Protein AF-A0A9J7ZKA7-F1 (afdb_monomer_lite)

Structure (mmCIF, N/CA/C/O backbone):
data_AF-A0A9J7ZKA7-F1
#
_entry.id   AF-A0A9J7ZKA7-F1
#
loop_
_atom_site.group_PDB
_atom_site.id
_atom_site.type_symbol
_atom_site.label_atom_id
_atom_site.label_alt_id
_atom_site.label_comp_id
_atom_site.label_asym_id
_atom_site.label_entity_id
_atom_site.label_seq_id
_atom_site.pdbx_PDB_ins_code
_atom_site.Cartn_x
_atom_site.Cartn_y
_atom_site.Cartn_z
_atom_site.occupancy
_atom_site.B_iso_or_equiv
_atom_site.auth_seq_id
_atom_site.auth_comp_id
_atom_site.auth_asym_id
_atom_site.auth_atom_id
_atom_site.pdbx_PDB_model_num
ATOM 1 N N . GLN A 1 1 ? -34.947 -7.561 -71.645 1.00 39.84 1 GLN A N 1
ATOM 2 C CA . GLN A 1 1 ? -34.107 -8.512 -72.405 1.00 39.84 1 GLN A CA 1
ATOM 3 C C . GLN A 1 1 ? -33.143 -9.207 -71.446 1.00 39.84 1 GLN A C 1
ATOM 5 O O . GLN A 1 1 ? -32.290 -8.551 -70.863 1.00 39.84 1 GLN A O 1
ATOM 10 N N . LEU A 1 2 ? -33.338 -10.508 -71.200 1.00 46.22 2 LEU A N 1
ATOM 11 C CA . LEU A 1 2 ? -32.524 -11.299 -70.269 1.00 46.22 2 LEU A CA 1
ATOM 12 C C . LEU A 1 2 ? -31.176 -11.676 -70.906 1.00 46.22 2 LEU A C 1
ATOM 14 O O . LEU A 1 2 ? -31.120 -12.471 -71.844 1.00 46.22 2 LEU A O 1
ATOM 18 N N . SER A 1 3 ? -30.086 -11.120 -70.372 1.00 43.12 3 SER A N 1
ATOM 19 C CA . SER A 1 3 ? -28.710 -11.459 -70.751 1.00 43.12 3 SER A CA 1
ATOM 20 C C . SER A 1 3 ? -28.356 -12.872 -70.269 1.00 43.12 3 SER A C 1
ATOM 22 O O . SER A 1 3 ? -28.082 -13.112 -69.091 1.00 43.12 3 SER A O 1
ATOM 24 N N . LYS A 1 4 ? -28.397 -13.834 -71.198 1.00 50.16 4 LYS A N 1
ATOM 25 C CA . LYS A 1 4 ? -27.987 -15.230 -70.995 1.00 50.16 4 LYS A CA 1
ATOM 26 C C . LYS A 1 4 ? -26.488 -15.282 -70.668 1.00 50.16 4 LYS A C 1
ATOM 28 O O . LYS A 1 4 ? -25.647 -15.085 -71.546 1.00 50.16 4 LYS A O 1
ATOM 33 N N . ARG A 1 5 ? -26.128 -15.583 -69.414 1.00 55.25 5 ARG A N 1
ATOM 34 C CA . ARG A 1 5 ? -24.738 -15.887 -69.030 1.00 55.25 5 ARG A CA 1
ATOM 35 C C . ARG A 1 5 ? -24.297 -17.175 -69.734 1.00 55.25 5 ARG A C 1
ATOM 37 O O . ARG A 1 5 ? -24.768 -18.255 -69.392 1.00 55.25 5 ARG A O 1
ATOM 44 N N . ARG A 1 6 ? -23.407 -17.059 -70.725 1.00 57.34 6 ARG A N 1
ATOM 45 C CA . ARG A 1 6 ? -22.820 -18.209 -71.433 1.00 57.34 6 ARG A CA 1
ATOM 46 C C . ARG A 1 6 ? -22.050 -19.109 -70.445 1.00 57.34 6 ARG A C 1
ATOM 48 O O . ARG A 1 6 ? -21.308 -18.576 -69.614 1.00 57.34 6 ARG A O 1
ATOM 55 N N . PRO A 1 7 ? -22.192 -20.446 -70.518 1.00 57.41 7 PRO A N 1
ATOM 56 C CA . PRO A 1 7 ? -21.471 -21.367 -69.646 1.00 57.41 7 PRO A CA 1
ATOM 57 C C . PRO A 1 7 ? -19.962 -21.279 -69.908 1.00 57.41 7 PRO A C 1
ATOM 59 O O . PRO A 1 7 ? -19.500 -21.309 -71.048 1.00 57.41 7 PRO A O 1
ATOM 62 N N . LEU A 1 8 ? -19.186 -21.124 -68.835 1.00 57.88 8 LEU A N 1
ATOM 63 C CA . LEU A 1 8 ? -17.729 -21.033 -68.898 1.00 57.88 8 LEU A CA 1
ATOM 64 C C . LEU A 1 8 ? -17.140 -22.372 -69.360 1.00 57.88 8 LEU A C 1
ATOM 66 O O . LEU A 1 8 ? -17.409 -23.410 -68.754 1.00 57.88 8 LEU A O 1
ATOM 70 N N . THR A 1 9 ? -16.298 -22.343 -70.394 1.00 61.03 9 THR A N 1
ATOM 71 C CA . THR A 1 9 ? -15.578 -23.532 -70.871 1.00 61.03 9 THR A CA 1
ATOM 72 C C . THR A 1 9 ? -14.693 -24.115 -69.754 1.00 61.03 9 THR A C 1
ATOM 74 O O . THR A 1 9 ? -14.170 -23.353 -68.927 1.00 61.03 9 THR A O 1
ATOM 77 N N . PRO A 1 10 ? -14.460 -25.441 -69.705 1.00 59.22 10 PRO A N 1
ATOM 78 C CA . PRO A 1 10 ? -13.682 -26.087 -68.638 1.00 59.22 10 PRO A CA 1
ATOM 79 C C . PRO A 1 10 ? -12.303 -25.445 -68.397 1.00 59.22 10 PRO A C 1
ATOM 81 O O . PRO A 1 10 ? -11.860 -25.304 -67.252 1.00 59.22 10 PRO A O 1
ATOM 84 N N . CYS A 1 11 ? -11.662 -24.969 -69.469 1.00 55.22 11 CYS A N 1
ATOM 85 C CA . CYS A 1 11 ? -10.375 -24.276 -69.440 1.00 55.22 11 CYS A CA 1
ATOM 86 C C . CYS A 1 11 ? -10.436 -22.946 -68.663 1.00 55.22 11 CYS A C 1
ATOM 88 O O . CYS A 1 11 ? -9.553 -22.649 -67.855 1.00 55.22 11 CYS A O 1
ATOM 90 N N . THR A 1 12 ? -11.517 -22.173 -68.816 1.00 59.06 12 THR A N 1
ATOM 91 C CA . THR A 1 12 ? -11.699 -20.894 -68.104 1.00 59.06 12 THR A CA 1
ATOM 92 C C . THR A 1 12 ? -12.088 -21.089 -66.635 1.00 59.06 12 THR A C 1
ATOM 94 O O . THR A 1 12 ? -11.681 -20.298 -65.777 1.00 59.06 12 THR A O 1
ATOM 97 N N . ARG A 1 13 ? -12.793 -22.182 -66.302 1.00 63.22 13 ARG A N 1
ATOM 98 C CA . ARG A 1 13 ? -13.116 -22.558 -64.913 1.00 63.22 13 ARG A CA 1
ATOM 99 C C . ARG A 1 13 ? -11.858 -22.924 -64.120 1.00 63.22 13 ARG A C 1
ATOM 101 O O . ARG A 1 13 ? -11.680 -22.428 -63.006 1.00 63.22 13 ARG A O 1
ATOM 108 N N . ARG A 1 14 ? -10.942 -23.711 -64.705 1.00 66.31 14 ARG A N 1
ATOM 109 C CA . ARG A 1 14 ? -9.643 -24.040 -64.081 1.00 66.31 14 ARG A CA 1
ATOM 110 C C . ARG A 1 14 ? -8.773 -22.798 -63.873 1.00 66.31 14 ARG A C 1
ATOM 112 O O . ARG A 1 14 ? -8.180 -22.649 -62.806 1.00 66.31 14 ARG A O 1
ATOM 119 N N . ALA A 1 15 ? -8.738 -21.879 -64.840 1.00 72.19 15 ALA A N 1
ATOM 120 C CA . ALA A 1 15 ? -7.989 -20.626 -64.715 1.00 72.19 15 ALA A CA 1
ATOM 121 C C . ALA A 1 15 ? -8.533 -19.720 -63.592 1.00 72.19 15 ALA A C 1
ATOM 123 O O . ALA A 1 15 ? -7.754 -19.174 -62.807 1.00 72.19 15 ALA A O 1
ATOM 124 N N . ARG A 1 16 ? -9.864 -19.606 -63.451 1.00 69.50 16 ARG A N 1
ATOM 125 C CA . ARG A 1 16 ? -10.492 -18.876 -62.331 1.00 69.50 16 ARG A CA 1
ATOM 126 C C . ARG A 1 16 ? -10.196 -19.521 -60.978 1.00 69.50 16 ARG A C 1
ATOM 128 O O . ARG A 1 16 ? -9.883 -18.802 -60.033 1.00 69.50 16 ARG A O 1
ATOM 135 N N . HIS A 1 17 ? -10.238 -20.851 -60.895 1.00 77.31 17 HIS A N 1
ATOM 136 C CA . HIS A 1 17 ? -9.899 -21.583 -59.673 1.00 77.31 17 HIS A CA 1
ATOM 137 C C . HIS A 1 17 ? -8.434 -21.360 -59.264 1.00 77.31 17 HIS A C 1
ATOM 139 O O . HIS A 1 17 ? -8.167 -20.998 -58.122 1.00 77.31 17 HIS A O 1
ATOM 145 N N . LYS A 1 18 ? -7.487 -21.448 -60.211 1.00 77.69 18 LYS A N 1
ATOM 146 C CA . LYS A 1 18 ? -6.066 -21.145 -59.958 1.00 77.69 18 LYS A CA 1
ATOM 147 C C . LYS A 1 18 ? -5.856 -19.709 -59.458 1.00 77.69 18 LYS A C 1
ATOM 149 O O . LYS A 1 18 ? -5.162 -19.512 -58.466 1.00 77.69 18 LYS A O 1
ATOM 154 N N . ARG A 1 19 ? -6.505 -18.713 -60.077 1.00 77.69 19 ARG A N 1
ATOM 155 C CA . ARG A 1 19 ? -6.439 -17.309 -59.619 1.00 77.69 19 ARG A CA 1
ATOM 156 C C . ARG A 1 19 ? -7.059 -17.112 -58.231 1.00 77.69 19 ARG A C 1
ATOM 158 O O . ARG A 1 19 ? -6.539 -16.333 -57.440 1.00 77.69 19 ARG A O 1
ATOM 165 N N . SER A 1 20 ? -8.151 -17.810 -57.918 1.00 79.94 20 SER A N 1
ATOM 166 C CA . SER A 1 20 ? -8.774 -17.786 -56.586 1.00 79.94 20 SER A CA 1
ATOM 167 C C . SER A 1 20 ? -7.836 -18.350 -55.513 1.00 79.94 20 SER A C 1
ATOM 169 O O . SER A 1 20 ? -7.654 -17.718 -54.474 1.00 79.9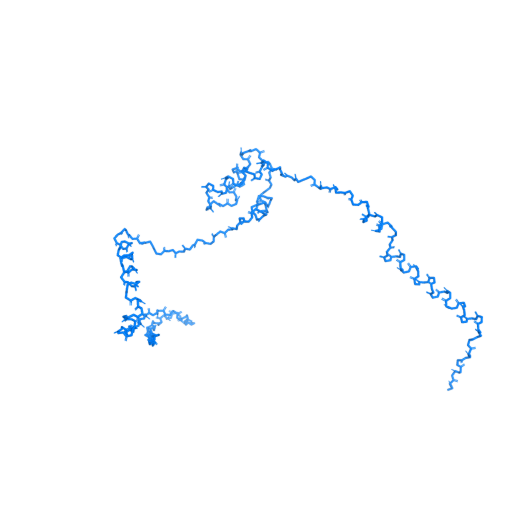4 20 SER A O 1
ATOM 171 N N . LEU A 1 21 ? -7.173 -19.476 -55.791 1.00 83.44 21 LEU A N 1
ATOM 172 C CA . LEU A 1 21 ? -6.185 -20.067 -54.885 1.00 83.44 21 LEU A CA 1
ATOM 173 C C . LEU A 1 21 ? -4.987 -19.140 -54.655 1.00 83.44 21 LEU A C 1
ATOM 175 O O . LEU A 1 21 ? -4.579 -18.950 -53.513 1.00 83.44 21 LEU A O 1
ATOM 179 N N . GLN A 1 22 ? -4.471 -18.503 -55.711 1.00 79.94 22 GLN A N 1
ATOM 180 C CA . GLN A 1 22 ? -3.379 -17.531 -55.590 1.00 79.94 22 GLN A CA 1
ATOM 181 C C . GLN A 1 22 ? -3.766 -16.329 -54.721 1.00 79.94 22 GLN A C 1
ATOM 183 O O . GLN A 1 22 ? -2.988 -15.921 -53.863 1.00 79.94 22 GLN A O 1
ATOM 188 N N . LYS A 1 23 ? -4.987 -15.802 -54.878 1.00 79.50 23 LYS A N 1
ATOM 189 C CA . LYS A 1 23 ? -5.500 -14.716 -54.028 1.00 79.50 23 LYS A CA 1
ATOM 190 C C . LYS A 1 23 ? -5.620 -15.142 -52.564 1.00 79.50 23 LYS A C 1
ATOM 192 O O . LYS A 1 23 ? -5.203 -14.399 -51.685 1.00 79.50 23 LYS A O 1
ATOM 197 N N . ARG A 1 24 ? -6.133 -16.348 -52.291 1.00 80.69 24 ARG A N 1
ATOM 198 C CA . ARG A 1 24 ? -6.230 -16.888 -50.921 1.00 80.69 24 ARG A CA 1
ATOM 199 C C . ARG A 1 24 ? -4.856 -17.091 -50.284 1.00 80.69 24 ARG A C 1
ATOM 201 O O . ARG A 1 24 ? -4.682 -16.758 -49.119 1.00 80.69 24 ARG A O 1
ATOM 208 N N . LEU A 1 25 ? -3.882 -17.580 -51.049 1.00 80.88 25 LEU A N 1
ATOM 209 C CA . LEU A 1 25 ? -2.506 -17.743 -50.581 1.00 80.88 25 LEU A CA 1
ATOM 210 C C . LEU A 1 25 ? -1.837 -16.390 -50.300 1.00 80.88 25 LEU A C 1
ATOM 212 O O . LEU A 1 25 ? -1.125 -16.263 -49.311 1.00 80.88 25 LEU A O 1
ATOM 216 N N . ALA A 1 26 ? -2.089 -15.372 -51.128 1.00 79.31 26 ALA A N 1
ATOM 217 C CA . ALA A 1 26 ? -1.599 -14.014 -50.895 1.00 79.31 26 ALA A CA 1
ATOM 218 C C . ALA A 1 26 ? -2.188 -13.407 -49.611 1.00 79.31 26 ALA A C 1
ATOM 220 O O . ALA A 1 26 ? -1.447 -12.857 -48.803 1.00 79.31 26 ALA A O 1
ATOM 221 N N . VAL A 1 27 ? -3.494 -13.583 -49.378 1.00 79.31 27 VAL A N 1
ATOM 222 C CA . VAL A 1 27 ? -4.157 -13.160 -48.133 1.00 79.31 27 VAL A CA 1
ATOM 223 C C . VAL A 1 27 ? -3.589 -13.911 -46.926 1.00 79.31 27 VAL A C 1
ATOM 225 O O . VAL A 1 27 ? -3.253 -13.285 -45.930 1.00 79.31 27 VAL A O 1
ATOM 228 N N . HIS A 1 28 ? -3.393 -15.229 -47.019 1.00 75.69 28 HIS A N 1
ATOM 229 C CA . HIS A 1 28 ? -2.772 -16.016 -45.949 1.00 75.69 28 HIS A CA 1
ATOM 230 C C . HIS A 1 28 ? -1.333 -15.562 -45.653 1.00 75.69 28 HIS A C 1
ATOM 232 O O . HIS A 1 28 ? -0.943 -15.479 -44.495 1.00 75.69 28 HIS A O 1
ATOM 238 N N . ARG A 1 29 ? -0.545 -15.220 -46.682 1.00 72.88 29 ARG A N 1
ATOM 239 C CA . ARG A 1 29 ? 0.810 -14.664 -46.518 1.00 72.88 29 ARG A CA 1
ATOM 240 C C . ARG A 1 29 ? 0.809 -13.263 -45.899 1.00 72.88 29 ARG A C 1
ATOM 242 O O . ARG A 1 29 ? 1.726 -12.950 -45.152 1.00 72.88 29 ARG A O 1
ATOM 249 N N . ALA A 1 30 ? -0.201 -12.442 -46.185 1.00 72.62 30 ALA A N 1
ATOM 250 C CA . ALA A 1 30 ? -0.354 -11.113 -45.589 1.00 72.62 30 ALA A CA 1
ATOM 251 C C . ALA A 1 30 ? -0.829 -11.176 -44.126 1.00 72.62 30 ALA A C 1
ATOM 253 O O . ALA A 1 30 ? -0.375 -10.393 -43.299 1.00 72.62 30 ALA A O 1
ATOM 254 N N . LEU A 1 31 ? -1.720 -12.119 -43.803 1.00 71.75 31 LEU A N 1
ATOM 255 C CA . LEU A 1 31 ? -2.239 -12.328 -42.446 1.00 71.75 31 LEU A CA 1
ATOM 256 C C . LEU A 1 31 ? -1.250 -13.076 -41.542 1.00 71.75 31 LEU A C 1
ATOM 258 O O . LEU A 1 31 ? -1.227 -12.862 -40.332 1.00 71.75 31 LEU A O 1
ATOM 262 N N . CYS A 1 32 ? -0.431 -13.953 -42.117 1.00 66.50 32 CYS A N 1
ATOM 263 C CA . CYS A 1 32 ? 0.582 -14.726 -41.409 1.00 66.50 32 CYS A CA 1
ATOM 264 C C . CYS A 1 32 ? 1.917 -14.628 -42.156 1.00 66.50 32 CYS A C 1
ATOM 266 O O . CYS A 1 32 ? 2.306 -15.579 -42.843 1.00 66.50 32 CYS A O 1
ATOM 268 N N . PRO A 1 33 ? 2.628 -13.490 -42.056 1.00 66.50 33 PRO A N 1
ATOM 269 C CA . PRO A 1 33 ? 3.975 -13.411 -42.591 1.00 66.50 33 PRO A CA 1
ATOM 270 C C . PRO A 1 33 ? 4.837 -14.453 -41.867 1.00 66.50 33 PRO A C 1
ATOM 272 O O . PRO A 1 33 ? 4.727 -14.617 -40.651 1.00 66.50 33 PRO A O 1
ATOM 275 N N . SER A 1 34 ? 5.677 -15.184 -42.604 1.00 60.94 34 SER A N 1
ATOM 276 C CA . SER A 1 34 ? 6.601 -16.195 -42.054 1.00 60.94 34 SER A CA 1
ATOM 277 C C . SER A 1 34 ? 7.432 -15.641 -40.892 1.00 60.94 34 SER A C 1
ATOM 279 O O . SER A 1 34 ? 7.642 -16.329 -39.898 1.00 60.94 34 SER A O 1
ATOM 281 N N . THR A 1 35 ? 7.738 -14.343 -40.944 1.00 55.34 35 THR A N 1
ATOM 282 C CA . THR A 1 35 ? 8.405 -13.572 -39.887 1.00 55.34 35 THR A CA 1
ATOM 283 C C . THR A 1 35 ? 7.643 -13.528 -38.559 1.00 55.34 35 THR A C 1
ATOM 285 O O . THR A 1 35 ? 8.232 -13.246 -37.526 1.00 55.34 35 THR A O 1
ATOM 288 N N . LEU A 1 36 ? 6.328 -13.761 -38.528 1.00 57.44 36 LEU A N 1
ATOM 289 C CA . LEU A 1 36 ? 5.526 -13.821 -37.297 1.00 57.44 36 LEU A CA 1
ATOM 290 C C . LEU A 1 36 ? 5.553 -15.227 -36.676 1.00 57.44 36 LEU A C 1
ATOM 292 O O . LEU A 1 36 ? 5.480 -15.361 -35.458 1.00 57.44 36 LEU A O 1
ATOM 296 N N . ILE A 1 37 ? 5.707 -16.267 -37.500 1.00 57.00 37 ILE A N 1
ATOM 297 C CA . ILE A 1 37 ? 5.882 -17.655 -37.048 1.00 57.00 37 ILE A CA 1
ATOM 298 C C . ILE A 1 37 ? 7.321 -17.873 -36.559 1.00 57.00 37 ILE A C 1
ATOM 300 O O . ILE A 1 37 ? 7.522 -18.510 -35.529 1.00 57.00 37 ILE A O 1
ATOM 304 N N . GLU A 1 38 ? 8.310 -17.293 -37.242 1.00 54.78 38 GLU A N 1
ATOM 305 C CA . GLU A 1 38 ? 9.722 -17.323 -36.838 1.00 54.78 38 GLU A CA 1
ATOM 306 C C . GLU A 1 38 ? 9.965 -16.492 -35.573 1.00 54.78 38 GLU A C 1
ATOM 308 O O . GLU A 1 38 ? 10.535 -17.021 -34.625 1.00 54.78 38 GLU A O 1
ATOM 313 N N . ARG A 1 39 ? 9.382 -15.286 -35.448 1.00 53.16 39 ARG A N 1
ATOM 314 C CA . ARG A 1 39 ? 9.412 -14.509 -34.187 1.00 53.16 39 ARG A CA 1
ATOM 315 C C . ARG A 1 39 ? 8.776 -15.230 -32.994 1.00 53.16 39 ARG A C 1
ATOM 317 O O . ARG A 1 39 ? 9.137 -14.949 -31.860 1.00 53.16 39 ARG A O 1
ATOM 324 N N . ARG A 1 40 ? 7.833 -16.156 -33.221 1.00 52.84 40 ARG A N 1
ATOM 325 C CA . ARG A 1 40 ? 7.274 -17.007 -32.151 1.00 52.84 40 ARG A CA 1
ATOM 326 C C . ARG A 1 40 ? 8.191 -18.171 -31.761 1.00 52.84 40 ARG A C 1
ATOM 328 O O . ARG A 1 40 ? 8.041 -18.687 -30.661 1.00 52.84 40 ARG A O 1
ATOM 335 N N . ARG A 1 41 ? 9.093 -18.608 -32.647 1.00 54.31 41 ARG A N 1
ATOM 336 C CA . ARG A 1 41 ? 10.077 -19.676 -32.382 1.00 54.31 41 ARG A CA 1
ATOM 337 C C . ARG A 1 41 ? 11.380 -19.118 -31.816 1.00 54.31 41 ARG A C 1
ATOM 339 O O . ARG A 1 41 ? 11.989 -19.749 -30.965 1.00 54.31 41 ARG A O 1
ATOM 346 N N . GLU A 1 42 ? 11.749 -17.910 -32.224 1.00 49.91 42 GLU A N 1
ATOM 347 C CA . GLU A 1 42 ? 12.852 -17.112 -31.684 1.00 49.91 42 GLU A CA 1
ATOM 348 C C . GLU A 1 42 ? 12.407 -16.266 -30.486 1.00 49.91 42 GLU A C 1
ATOM 350 O O . GLU A 1 42 ? 12.846 -15.131 -30.313 1.00 49.91 42 GLU A O 1
ATOM 355 N N . GLY A 1 43 ? 11.528 -16.811 -29.641 1.00 46.62 43 GLY A N 1
ATOM 356 C CA . GLY A 1 43 ? 11.257 -16.260 -28.319 1.00 46.62 43 GLY A CA 1
ATOM 357 C C . GLY A 1 43 ? 12.490 -16.425 -27.437 1.00 46.62 43 GLY A C 1
ATOM 358 O O . GLY A 1 43 ? 12.480 -17.202 -26.492 1.00 46.62 43 GLY A O 1
ATOM 359 N N . LYS A 1 44 ? 13.582 -15.727 -27.766 1.00 50.44 44 LYS A N 1
ATOM 360 C CA . LYS A 1 44 ? 14.546 -15.328 -26.756 1.00 50.44 44 LYS A CA 1
ATOM 361 C C . LYS A 1 44 ? 13.737 -14.510 -25.773 1.00 50.44 44 LYS A C 1
ATOM 363 O O . LYS A 1 44 ? 13.174 -13.481 -26.142 1.00 50.44 44 LYS A O 1
ATOM 368 N N . ASP A 1 45 ? 13.664 -15.006 -24.549 1.00 50.34 45 ASP A N 1
ATOM 369 C CA . ASP A 1 45 ? 13.256 -14.241 -23.389 1.00 50.34 45 ASP A CA 1
ATOM 370 C C . ASP A 1 45 ? 14.222 -13.053 -23.242 1.00 50.34 45 ASP A C 1
ATOM 372 O O . ASP A 1 45 ? 15.116 -13.044 -22.397 1.00 50.34 45 ASP A O 1
ATOM 376 N N . GLU A 1 46 ? 14.082 -12.027 -24.083 1.00 54.88 46 GLU A N 1
ATOM 377 C CA . GLU A 1 46 ? 14.544 -10.687 -23.759 1.00 54.88 46 GLU A CA 1
ATOM 378 C C . GLU A 1 46 ? 13.635 -10.212 -22.631 1.00 54.88 46 GLU A C 1
ATOM 380 O O . GLU A 1 46 ? 12.678 -9.463 -22.812 1.00 54.88 46 GLU A O 1
ATOM 385 N N . VAL A 1 47 ? 13.903 -10.743 -21.436 1.00 60.62 47 VAL A N 1
ATOM 386 C CA . VAL A 1 47 ? 13.356 -10.238 -20.191 1.00 60.62 47 VAL A CA 1
ATOM 387 C C . VAL A 1 47 ? 13.840 -8.804 -20.116 1.00 60.62 47 VAL A C 1
ATOM 389 O O . VAL A 1 47 ? 14.995 -8.540 -19.773 1.00 60.62 47 VAL A O 1
ATOM 392 N N . GLU A 1 48 ? 12.953 -7.884 -20.485 1.00 62.16 48 GLU A N 1
ATOM 393 C CA . GLU A 1 48 ? 13.128 -6.458 -20.278 1.00 62.16 48 GLU A CA 1
ATOM 394 C C . GLU A 1 48 ? 13.705 -6.263 -18.872 1.00 62.16 48 GLU A C 1
ATOM 396 O O . GLU A 1 48 ? 13.146 -6.744 -17.876 1.00 62.16 48 GLU A O 1
ATOM 401 N N . LYS A 1 49 ? 14.891 -5.646 -18.789 1.00 65.69 49 LYS A N 1
ATOM 402 C CA . LYS A 1 49 ? 15.596 -5.491 -17.516 1.00 65.69 49 LYS A CA 1
ATOM 403 C C . LYS A 1 49 ? 14.685 -4.714 -16.574 1.00 65.69 49 LYS A C 1
ATOM 405 O O . LYS A 1 49 ? 14.458 -3.521 -16.757 1.00 65.69 49 LYS A O 1
ATOM 410 N N . LYS A 1 50 ? 14.148 -5.400 -15.560 1.00 66.50 50 LYS A N 1
ATOM 411 C CA . LYS A 1 50 ? 13.272 -4.782 -14.562 1.00 66.50 50 LYS A CA 1
ATOM 412 C C . LYS A 1 50 ? 14.003 -3.588 -13.952 1.00 66.50 50 LYS A C 1
ATOM 414 O O . LYS A 1 50 ? 15.096 -3.744 -13.420 1.00 66.50 50 LYS A O 1
ATOM 419 N N . CYS A 1 51 ? 13.355 -2.423 -13.948 1.00 67.69 51 CYS A N 1
ATOM 420 C CA . CYS A 1 51 ? 13.884 -1.192 -13.347 1.00 67.69 51 CYS A CA 1
ATOM 421 C C . CYS A 1 51 ? 14.130 -1.293 -11.827 1.00 67.69 51 CYS A C 1
ATOM 423 O O . CYS A 1 51 ? 14.589 -0.333 -11.223 1.00 67.69 51 CYS A O 1
ATOM 425 N N . THR A 1 52 ? 13.770 -2.414 -11.194 1.00 76.31 52 THR A N 1
ATOM 426 C CA . THR A 1 52 ? 14.000 -2.679 -9.772 1.00 76.31 52 THR A CA 1
ATOM 427 C C . THR A 1 52 ? 14.541 -4.091 -9.599 1.00 76.31 52 THR A C 1
ATOM 429 O O . THR A 1 52 ? 14.044 -5.040 -10.216 1.00 76.31 52 THR A O 1
ATOM 432 N N . SER A 1 53 ? 15.552 -4.234 -8.750 1.00 87.00 53 SER A N 1
ATOM 433 C CA . SER A 1 53 ? 16.113 -5.527 -8.376 1.00 87.00 53 SER A CA 1
ATOM 434 C C . SER A 1 53 ? 15.278 -6.194 -7.275 1.00 87.00 53 SER A C 1
ATOM 436 O O . SER A 1 53 ? 14.478 -5.561 -6.581 1.00 87.00 53 SER A O 1
ATOM 438 N N . ASN A 1 54 ? 15.496 -7.492 -7.052 1.00 89.00 54 ASN A N 1
ATOM 439 C CA . ASN A 1 54 ? 14.874 -8.202 -5.928 1.00 89.00 54 ASN A CA 1
ATOM 440 C C . ASN A 1 54 ? 15.282 -7.615 -4.567 1.00 89.00 54 ASN A C 1
ATOM 442 O O . ASN A 1 54 ? 14.507 -7.683 -3.614 1.00 89.00 54 ASN A O 1
ATOM 446 N N . ARG A 1 55 ? 16.480 -7.022 -4.467 1.00 89.69 55 ARG A N 1
ATOM 447 C CA . ARG A 1 55 ? 16.936 -6.328 -3.256 1.00 89.69 55 ARG A CA 1
ATOM 448 C C . ARG A 1 55 ? 16.073 -5.098 -2.987 1.00 89.69 55 ARG A C 1
ATOM 450 O O . ARG A 1 55 ? 15.616 -4.925 -1.862 1.00 89.69 55 ARG A O 1
ATOM 457 N N . ASP A 1 56 ? 15.789 -4.315 -4.020 1.00 91.56 56 ASP A N 1
ATOM 458 C CA . ASP A 1 56 ? 14.989 -3.090 -3.910 1.00 91.56 56 ASP A CA 1
ATOM 459 C C . ASP A 1 56 ? 13.553 -3.400 -3.496 1.00 91.56 56 ASP A C 1
ATOM 461 O O . ASP A 1 56 ? 12.996 -2.714 -2.638 1.00 91.56 56 ASP A O 1
ATOM 465 N N . ASN A 1 57 ? 12.981 -4.475 -4.051 1.00 92.19 57 ASN A N 1
ATOM 466 C CA . ASN A 1 57 ? 11.647 -4.946 -3.685 1.00 92.19 57 ASN A CA 1
ATOM 467 C C . ASN A 1 57 ? 11.602 -5.393 -2.212 1.00 92.19 57 ASN A C 1
ATOM 469 O O . ASN A 1 57 ? 10.689 -5.012 -1.489 1.00 92.19 57 ASN A O 1
ATOM 473 N N . ARG A 1 58 ? 12.623 -6.116 -1.721 1.00 92.88 58 ARG A N 1
ATOM 474 C CA . ARG A 1 58 ? 12.720 -6.500 -0.296 1.00 92.88 58 ARG A CA 1
ATOM 475 C C . ARG A 1 58 ? 12.811 -5.286 0.627 1.00 92.88 58 ARG A C 1
ATOM 477 O O . ARG A 1 58 ? 12.231 -5.297 1.711 1.00 92.88 58 ARG A O 1
ATOM 484 N N . THR A 1 59 ? 13.538 -4.248 0.220 1.00 93.69 59 THR A N 1
ATOM 485 C CA . THR A 1 59 ? 13.607 -2.989 0.972 1.00 93.69 59 THR A CA 1
ATOM 486 C C . THR A 1 59 ? 12.244 -2.302 1.006 1.00 93.69 59 THR A C 1
ATOM 488 O O . THR A 1 59 ? 11.799 -1.895 2.078 1.00 93.69 59 THR A O 1
ATOM 491 N N . LEU A 1 60 ? 11.542 -2.249 -0.131 1.00 93.38 60 LEU A N 1
ATOM 492 C CA . LEU A 1 60 ? 10.191 -1.697 -0.209 1.00 93.38 60 LEU A CA 1
ATOM 493 C C . LEU A 1 60 ? 9.214 -2.465 0.691 1.00 93.38 60 LEU A C 1
ATOM 495 O O . LEU A 1 60 ? 8.470 -1.849 1.448 1.00 93.38 60 LEU A O 1
ATOM 499 N N . GLU A 1 61 ? 9.257 -3.799 0.684 1.00 93.88 61 GLU A N 1
ATOM 500 C CA . GLU A 1 61 ? 8.436 -4.617 1.582 1.00 93.88 61 GLU A CA 1
ATOM 501 C C . GLU A 1 61 ? 8.678 -4.298 3.056 1.00 93.88 61 GLU A C 1
ATOM 503 O O . GLU A 1 61 ? 7.724 -4.238 3.830 1.00 93.88 61 GLU A O 1
ATOM 508 N N . ARG A 1 62 ? 9.940 -4.108 3.462 1.00 94.25 62 ARG A N 1
ATOM 509 C CA . ARG A 1 62 ? 10.279 -3.765 4.850 1.00 94.25 62 ARG A CA 1
ATOM 510 C C . ARG A 1 62 ? 9.669 -2.424 5.247 1.00 94.25 62 ARG A C 1
ATOM 512 O O . ARG A 1 62 ? 9.050 -2.352 6.303 1.00 94.25 62 ARG A O 1
ATOM 519 N N . ILE A 1 63 ? 9.783 -1.412 4.385 1.00 93.19 63 ILE A N 1
ATOM 520 C CA . ILE A 1 63 ? 9.212 -0.076 4.614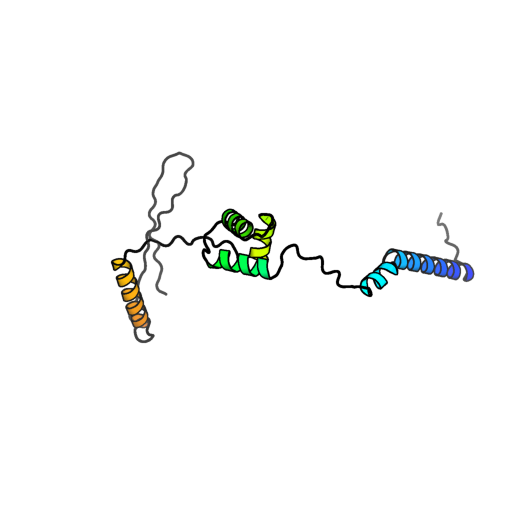 1.00 93.19 63 ILE A CA 1
ATOM 521 C C . ILE A 1 63 ? 7.688 -0.165 4.777 1.00 93.19 63 ILE A C 1
ATOM 523 O O . ILE A 1 63 ? 7.132 0.339 5.754 1.00 93.19 63 ILE A O 1
ATOM 527 N N . VAL A 1 64 ? 7.013 -0.866 3.860 1.00 91.75 64 VAL A N 1
ATOM 528 C CA . VAL A 1 64 ? 5.549 -1.018 3.876 1.00 91.75 64 VAL A CA 1
ATOM 529 C C . VAL A 1 64 ? 5.077 -1.800 5.107 1.00 91.75 64 VAL A C 1
ATOM 531 O O . VAL A 1 64 ? 4.105 -1.411 5.752 1.00 91.75 64 VAL A O 1
ATOM 534 N N . LYS A 1 65 ? 5.772 -2.887 5.473 1.00 90.62 65 LYS A N 1
ATOM 535 C CA . LYS A 1 65 ? 5.426 -3.716 6.641 1.00 90.62 65 LYS A CA 1
ATOM 536 C C . LYS A 1 65 ? 5.678 -2.997 7.966 1.00 90.62 65 LYS A C 1
ATOM 538 O O . LYS A 1 65 ? 4.929 -3.223 8.912 1.00 90.62 65 LYS A O 1
ATOM 543 N N . GLN A 1 66 ? 6.698 -2.141 8.042 1.00 91.12 66 GLN A N 1
ATOM 544 C CA . GLN A 1 66 ? 7.015 -1.400 9.262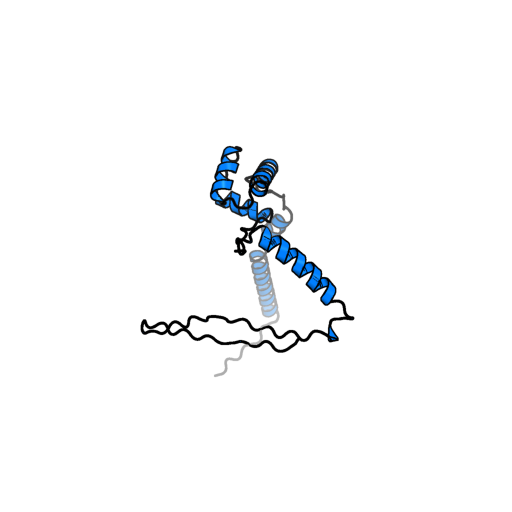 1.00 91.12 66 GLN A CA 1
ATOM 545 C C . GLN A 1 66 ? 5.895 -0.426 9.638 1.00 91.12 66 GLN A C 1
ATOM 547 O O . GLN A 1 66 ? 5.581 -0.290 10.815 1.00 91.12 66 GLN A O 1
ATOM 552 N N . ASN A 1 67 ? 5.276 0.235 8.653 1.00 85.31 67 ASN A N 1
ATOM 553 C CA . ASN A 1 67 ? 4.178 1.171 8.890 1.00 85.31 67 ASN A CA 1
ATOM 554 C C . ASN A 1 67 ? 3.097 1.062 7.797 1.00 85.31 67 ASN A C 1
ATOM 556 O O . ASN A 1 67 ? 3.142 1.803 6.812 1.00 85.31 67 ASN A O 1
ATOM 560 N N . PRO A 1 68 ? 2.071 0.214 7.996 1.00 83.88 68 PRO A N 1
ATOM 561 C CA . PRO A 1 68 ? 1.026 -0.039 6.996 1.00 83.88 68 PRO A CA 1
ATOM 562 C C . PRO A 1 68 ? 0.135 1.164 6.653 1.00 83.88 68 PRO A C 1
ATOM 564 O O . PRO A 1 68 ? -0.641 1.098 5.704 1.00 83.88 68 PRO A O 1
ATOM 567 N N . PHE A 1 69 ? 0.194 2.233 7.451 1.00 82.81 69 PHE A N 1
ATOM 568 C CA . PHE A 1 69 ? -0.665 3.413 7.323 1.00 82.81 69 PHE A CA 1
ATOM 569 C C . PHE A 1 69 ? 0.014 4.607 6.640 1.00 82.81 69 PHE A C 1
ATOM 571 O O . PHE A 1 69 ? -0.633 5.636 6.458 1.00 82.81 69 PHE A O 1
ATOM 578 N N . LYS A 1 70 ? 1.298 4.495 6.271 1.00 87.94 70 LYS A N 1
ATOM 579 C CA . LYS A 1 70 ? 2.002 5.565 5.552 1.00 87.94 70 LYS A CA 1
ATOM 580 C C . LYS A 1 70 ? 1.435 5.757 4.151 1.00 87.94 70 LYS A C 1
ATOM 582 O O . LYS A 1 70 ? 0.993 4.809 3.499 1.00 87.94 70 LYS A O 1
ATOM 587 N N . ASN A 1 71 ? 1.502 6.991 3.664 1.00 90.19 71 ASN A N 1
ATOM 588 C CA . ASN A 1 71 ? 1.116 7.301 2.294 1.00 90.19 71 ASN A CA 1
ATOM 589 C C . ASN A 1 71 ? 2.179 6.788 1.303 1.00 90.19 71 ASN A C 1
ATOM 591 O O . ASN A 1 71 ? 3.374 6.769 1.596 1.00 90.19 71 ASN A O 1
ATOM 595 N N . VAL A 1 72 ? 1.766 6.461 0.077 1.00 90.88 72 VAL A N 1
ATOM 596 C CA . VAL A 1 72 ? 2.648 6.067 -1.035 1.00 90.88 72 VAL A CA 1
ATOM 597 C C . VAL A 1 72 ? 3.757 7.098 -1.270 1.00 90.88 72 VAL A C 1
ATOM 599 O O . VAL A 1 72 ? 4.889 6.730 -1.571 1.00 90.88 72 VAL A O 1
ATOM 602 N N . GLY A 1 73 ? 3.459 8.391 -1.104 1.00 92.00 73 GLY A N 1
ATOM 603 C CA . GLY A 1 73 ? 4.456 9.458 -1.234 1.00 92.00 73 GLY A CA 1
ATOM 604 C C . GLY A 1 73 ? 5.541 9.428 -0.151 1.00 92.00 73 GLY A C 1
ATOM 605 O O . GLY A 1 73 ? 6.696 9.716 -0.443 1.00 92.00 73 GLY A O 1
ATOM 606 N N . GLU A 1 74 ? 5.195 9.056 1.080 1.00 92.94 74 GLU A N 1
ATOM 607 C CA . GLU A 1 74 ? 6.158 8.911 2.182 1.00 92.94 74 GLU A CA 1
ATOM 608 C C . GLU A 1 74 ? 7.000 7.651 1.991 1.00 92.94 74 GLU A C 1
ATOM 610 O O . GLU A 1 74 ? 8.225 7.702 2.075 1.00 92.94 74 GLU A O 1
ATOM 615 N N . ILE A 1 75 ? 6.349 6.549 1.610 1.00 93.69 75 ILE A N 1
ATOM 616 C CA . ILE A 1 75 ? 7.012 5.288 1.262 1.00 93.69 75 ILE A CA 1
ATOM 617 C C . ILE A 1 75 ? 8.001 5.504 0.109 1.00 93.69 75 ILE A C 1
ATOM 619 O O . ILE A 1 75 ? 9.113 4.988 0.144 1.00 93.69 75 ILE A O 1
ATOM 623 N N . HIS A 1 76 ? 7.639 6.300 -0.901 1.00 94.31 76 HIS A N 1
ATOM 624 C CA . HIS A 1 76 ? 8.531 6.654 -2.009 1.00 94.31 76 HIS A CA 1
ATOM 625 C C . HIS A 1 76 ? 9.757 7.452 -1.551 1.00 94.31 76 HIS A C 1
ATOM 627 O O . HIS A 1 76 ? 10.867 7.136 -1.982 1.00 94.31 76 HIS A O 1
ATOM 633 N N . LYS A 1 77 ? 9.586 8.437 -0.662 1.00 94.62 77 LYS A N 1
ATOM 634 C CA . LYS A 1 77 ? 10.710 9.194 -0.088 1.00 94.62 77 LYS A CA 1
ATOM 635 C C . LYS A 1 77 ? 11.657 8.283 0.691 1.00 94.62 77 LYS A C 1
ATOM 637 O O . LYS A 1 77 ? 12.863 8.368 0.493 1.00 94.62 77 LYS A O 1
ATOM 642 N N . GLU A 1 78 ? 11.126 7.379 1.511 1.00 94.75 78 GLU A N 1
ATOM 643 C CA . GLU A 1 78 ? 11.927 6.409 2.275 1.00 94.75 78 GLU A CA 1
ATOM 644 C C . GLU A 1 78 ? 12.636 5.400 1.371 1.00 94.75 78 GLU A C 1
ATOM 646 O O . GLU A 1 78 ? 13.798 5.069 1.591 1.00 94.75 78 GLU A O 1
ATOM 651 N N . TRP A 1 79 ? 11.972 4.950 0.308 1.00 93.62 79 TRP A N 1
ATOM 652 C CA . TRP A 1 79 ? 12.572 4.038 -0.661 1.00 93.62 79 TRP A CA 1
ATOM 653 C C . TRP A 1 79 ? 13.676 4.715 -1.485 1.00 93.62 79 TRP A C 1
ATOM 655 O O . TRP A 1 79 ? 14.710 4.104 -1.751 1.00 93.62 79 TRP A O 1
ATOM 665 N N . THR A 1 80 ? 13.504 6.004 -1.791 1.00 93.75 80 THR A N 1
ATOM 666 C CA . THR A 1 80 ? 14.537 6.844 -2.416 1.00 93.75 80 THR A CA 1
ATOM 667 C C . THR A 1 80 ? 15.707 7.083 -1.460 1.00 93.75 80 THR A C 1
ATOM 669 O O . THR A 1 80 ? 16.859 6.954 -1.863 1.00 93.75 80 THR A O 1
ATOM 672 N N . ALA A 1 81 ? 15.434 7.353 -0.179 1.00 93.19 81 ALA A N 1
ATOM 673 C CA . ALA A 1 81 ? 16.458 7.495 0.857 1.00 93.19 81 ALA A CA 1
ATOM 674 C C . ALA A 1 81 ? 17.252 6.196 1.078 1.00 93.19 81 ALA A C 1
ATOM 676 O O . ALA A 1 81 ? 18.436 6.240 1.396 1.00 93.19 81 ALA A O 1
ATOM 677 N N . ALA A 1 82 ? 16.632 5.038 0.836 1.00 91.19 82 ALA A N 1
ATOM 678 C CA . ALA A 1 82 ? 17.301 3.740 0.835 1.00 91.19 82 ALA A CA 1
ATOM 679 C C . ALA A 1 82 ? 18.155 3.473 -0.426 1.00 91.19 82 ALA A C 1
ATOM 681 O O . ALA A 1 82 ? 18.702 2.378 -0.570 1.00 91.19 82 ALA A O 1
ATOM 682 N N . GLY A 1 83 ? 18.273 4.451 -1.331 1.00 89.62 83 GLY A N 1
ATOM 683 C CA . GLY A 1 83 ? 19.130 4.404 -2.517 1.00 89.62 83 GLY A CA 1
ATOM 684 C C . GLY A 1 83 ? 18.438 3.935 -3.799 1.00 89.62 83 GLY A C 1
ATOM 685 O O . GLY A 1 83 ? 19.112 3.754 -4.811 1.00 89.62 83 GLY A O 1
ATOM 686 N N . VAL A 1 84 ? 17.114 3.739 -3.793 1.00 89.00 84 VAL A N 1
ATOM 687 C CA . VAL A 1 84 ? 16.375 3.291 -4.983 1.00 89.00 84 VAL A CA 1
ATOM 688 C C . VAL A 1 84 ? 15.804 4.492 -5.730 1.00 89.00 84 VAL A C 1
ATOM 690 O O . VAL A 1 84 ? 14.812 5.089 -5.315 1.00 89.00 84 VAL A O 1
ATOM 693 N N . SER A 1 85 ? 16.407 4.832 -6.870 1.00 87.06 85 SER A N 1
ATOM 694 C CA . SER A 1 85 ? 15.881 5.875 -7.757 1.00 87.06 85 SER A CA 1
ATOM 695 C C . SER A 1 85 ? 14.709 5.327 -8.574 1.00 87.06 85 SER A C 1
ATOM 697 O O . SER A 1 85 ? 14.884 4.701 -9.619 1.00 87.06 85 SER A O 1
ATOM 699 N N . ALA A 1 86 ? 13.492 5.521 -8.065 1.00 88.38 86 ALA A N 1
ATOM 700 C CA . ALA A 1 86 ? 12.258 5.109 -8.723 1.00 88.38 86 ALA A CA 1
ATOM 701 C C . ALA A 1 86 ? 11.218 6.233 -8.692 1.00 88.38 86 ALA A C 1
ATOM 703 O O . ALA A 1 86 ? 11.218 7.088 -7.807 1.00 88.38 86 ALA A O 1
ATOM 704 N N . SER A 1 87 ? 10.296 6.229 -9.657 1.00 91.19 87 SER A N 1
ATOM 705 C CA . SER A 1 87 ? 9.162 7.157 -9.651 1.00 91.19 87 SER A CA 1
ATOM 706 C C . SER A 1 87 ? 8.102 6.738 -8.624 1.00 91.19 87 SER A C 1
ATOM 708 O O . SER A 1 87 ? 7.965 5.552 -8.314 1.00 91.19 87 SER A O 1
ATOM 710 N N . ARG A 1 88 ? 7.273 7.688 -8.165 1.00 93.00 88 ARG A N 1
ATOM 711 C CA . ARG A 1 88 ? 6.114 7.401 -7.293 1.00 93.00 88 ARG A CA 1
ATOM 712 C C . ARG A 1 88 ? 5.173 6.352 -7.898 1.00 93.00 88 ARG A C 1
ATOM 714 O O . ARG A 1 88 ? 4.701 5.464 -7.192 1.00 93.00 88 ARG A O 1
ATOM 721 N N . THR A 1 89 ? 4.931 6.429 -9.206 1.00 92.44 89 THR A N 1
ATOM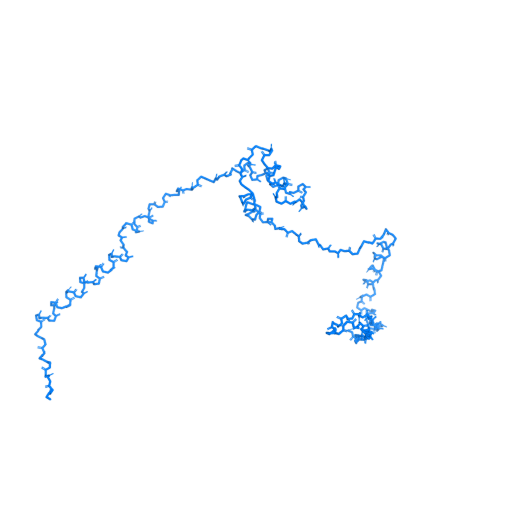 722 C CA . THR A 1 89 ? 4.083 5.480 -9.942 1.00 92.44 89 THR A CA 1
ATOM 723 C C . THR A 1 89 ? 4.687 4.078 -9.937 1.00 92.44 89 THR A C 1
ATOM 725 O O . THR A 1 89 ? 3.973 3.093 -9.755 1.00 92.44 89 THR A O 1
ATOM 728 N N . THR A 1 90 ? 6.013 3.979 -10.070 1.00 91.94 90 THR A N 1
ATOM 729 C CA . THR A 1 90 ? 6.739 2.707 -9.973 1.00 91.94 90 THR A CA 1
ATOM 730 C C . THR A 1 90 ? 6.598 2.105 -8.577 1.00 91.94 90 THR A C 1
ATOM 732 O O . THR A 1 90 ? 6.314 0.914 -8.474 1.00 91.94 90 THR A O 1
ATOM 735 N N . THR A 1 91 ? 6.730 2.911 -7.516 1.00 92.50 91 THR A N 1
ATOM 736 C CA . THR A 1 91 ? 6.510 2.468 -6.127 1.00 92.50 91 THR A CA 1
ATOM 737 C C . THR A 1 91 ? 5.109 1.906 -5.947 1.00 92.50 91 THR A C 1
ATOM 739 O O . THR A 1 91 ? 4.953 0.788 -5.465 1.00 92.50 91 THR A O 1
ATOM 742 N N . HIS A 1 92 ? 4.097 2.647 -6.400 1.00 91.69 92 HIS A N 1
ATOM 743 C CA . HIS A 1 92 ? 2.704 2.225 -6.312 1.00 91.69 92 HIS A CA 1
ATOM 744 C C . HIS A 1 92 ? 2.457 0.897 -7.041 1.00 91.69 92 HIS A C 1
ATOM 746 O O . HIS A 1 92 ? 1.918 -0.036 -6.451 1.00 91.69 92 HIS A O 1
ATOM 752 N N . ARG A 1 93 ? 2.916 0.773 -8.295 1.00 91.88 93 ARG A N 1
ATOM 753 C CA . ARG A 1 93 ? 2.796 -0.472 -9.068 1.00 91.88 93 ARG A CA 1
ATOM 754 C C . ARG A 1 93 ? 3.479 -1.639 -8.357 1.00 91.88 93 ARG A C 1
ATOM 756 O O . ARG A 1 93 ? 2.887 -2.698 -8.238 1.00 91.88 93 ARG A O 1
ATOM 763 N N . ARG A 1 94 ? 4.693 -1.446 -7.828 1.00 91.81 94 ARG A N 1
ATOM 764 C CA . ARG A 1 94 ? 5.414 -2.502 -7.097 1.00 91.81 94 ARG A CA 1
ATOM 765 C C . ARG A 1 94 ? 4.706 -2.928 -5.823 1.00 91.81 94 ARG A C 1
ATOM 767 O O . ARG A 1 94 ? 4.660 -4.116 -5.532 1.00 91.81 94 ARG A O 1
ATOM 774 N N . MET A 1 95 ? 4.146 -1.983 -5.077 1.00 91.31 95 MET A N 1
ATOM 775 C CA . MET A 1 95 ? 3.332 -2.302 -3.907 1.00 91.31 95 MET A CA 1
ATOM 776 C C . MET A 1 95 ? 2.144 -3.191 -4.296 1.00 91.31 95 MET A C 1
ATOM 778 O O . MET A 1 95 ? 1.916 -4.201 -3.635 1.00 91.31 95 MET A O 1
ATOM 782 N N . GLN A 1 96 ? 1.464 -2.881 -5.404 1.00 91.19 96 GLN A N 1
ATOM 783 C CA . GLN A 1 96 ? 0.369 -3.703 -5.928 1.00 91.19 96 GLN A CA 1
ATOM 784 C C . GLN A 1 96 ? 0.833 -5.073 -6.439 1.00 91.19 96 GLN A C 1
ATOM 786 O O . GLN A 1 96 ? 0.191 -6.067 -6.116 1.00 91.19 96 GLN A O 1
ATOM 791 N N . ASP A 1 97 ? 1.960 -5.147 -7.160 1.00 91.31 97 ASP A N 1
ATOM 792 C CA . ASP A 1 97 ? 2.564 -6.411 -7.621 1.00 91.31 97 ASP A CA 1
ATOM 793 C C . ASP A 1 97 ? 2.831 -7.364 -6.438 1.00 91.31 97 ASP A C 1
ATOM 795 O O . ASP A 1 97 ? 2.721 -8.581 -6.568 1.00 91.31 97 ASP A O 1
ATOM 799 N N . MET A 1 98 ? 3.181 -6.807 -5.273 1.00 90.56 98 MET A N 1
ATOM 800 C CA . MET A 1 98 ? 3.419 -7.544 -4.026 1.00 90.56 98 MET A CA 1
ATOM 801 C C . MET A 1 98 ? 2.138 -7.803 -3.210 1.00 90.56 98 MET A C 1
ATOM 803 O O . MET A 1 98 ? 2.206 -8.389 -2.132 1.00 90.56 98 MET A O 1
ATOM 807 N N . GLY A 1 99 ? 0.973 -7.366 -3.695 1.00 90.62 99 GLY A N 1
ATOM 808 C CA . GLY A 1 99 ? -0.324 -7.568 -3.048 1.00 90.62 99 GLY A CA 1
ATOM 809 C C . GLY A 1 99 ? -0.682 -6.543 -1.969 1.00 90.62 99 GLY A C 1
ATOM 810 O O . GLY A 1 99 ? -1.644 -6.748 -1.230 1.00 90.62 99 GLY A O 1
ATOM 811 N N . PHE A 1 100 ? 0.052 -5.433 -1.853 1.00 88.31 100 PHE A N 1
ATOM 812 C CA . PHE A 1 100 ? -0.318 -4.353 -0.940 1.00 88.31 100 PHE A CA 1
ATOM 813 C C . PHE A 1 100 ? -1.357 -3.435 -1.582 1.00 88.31 100 PHE A C 1
ATOM 815 O O . PHE A 1 100 ? -1.110 -2.787 -2.599 1.00 88.31 100 PHE A O 1
ATOM 822 N N . SER A 1 101 ? -2.511 -3.330 -0.932 1.00 83.25 101 SER A N 1
ATOM 823 C CA . SER A 1 101 ? -3.569 -2.380 -1.266 1.00 83.25 101 SER A CA 1
ATOM 824 C C . SER A 1 101 ? -3.704 -1.322 -0.176 1.00 83.25 101 SER A C 1
ATOM 826 O O . SER A 1 101 ? -3.518 -1.613 1.009 1.00 83.25 101 SER A O 1
ATOM 828 N N . CYS A 1 102 ? -4.114 -0.111 -0.550 1.00 72.94 102 CYS A N 1
ATOM 829 C CA . CYS A 1 102 ? -4.526 0.898 0.419 1.00 72.94 102 CYS A CA 1
ATOM 830 C C . CYS A 1 102 ? -5.669 0.341 1.283 1.00 72.94 102 CYS A C 1
ATOM 832 O O . CYS A 1 102 ? -6.697 -0.095 0.763 1.00 72.94 102 CYS A O 1
ATOM 834 N N . ARG A 1 103 ? -5.492 0.336 2.607 1.00 71.81 103 ARG A N 1
ATOM 835 C CA . ARG A 1 103 ? -6.530 -0.096 3.545 1.00 71.81 103 ARG A CA 1
ATOM 836 C C . ARG A 1 103 ? -7.407 1.098 3.902 1.00 71.81 103 ARG A C 1
ATOM 838 O O . ARG A 1 103 ? -6.901 2.083 4.430 1.00 71.81 103 ARG A O 1
ATOM 845 N N . ILE A 1 104 ? -8.715 0.992 3.676 1.00 74.94 104 ILE A N 1
ATOM 846 C CA . ILE A 1 104 ? -9.672 1.976 4.194 1.00 74.94 104 ILE A CA 1
ATOM 847 C C . ILE A 1 104 ? -9.703 1.822 5.724 1.00 74.94 104 ILE A C 1
ATOM 849 O O . ILE A 1 104 ? -10.014 0.726 6.212 1.00 74.94 104 ILE A O 1
ATOM 853 N N . PRO A 1 105 ? -9.346 2.859 6.505 1.00 67.81 105 PRO A N 1
ATOM 854 C CA . PRO A 1 105 ? -9.406 2.775 7.954 1.00 67.81 105 PRO A CA 1
ATOM 855 C C . PRO A 1 105 ? -10.858 2.557 8.377 1.00 67.81 105 PRO A C 1
ATOM 857 O O . PRO A 1 105 ? -11.747 3.345 8.067 1.00 67.81 105 PRO A O 1
ATOM 860 N N . CYS A 1 106 ? -11.115 1.460 9.085 1.00 73.06 106 CYS A N 1
ATOM 861 C CA . CYS A 1 106 ? -12.420 1.245 9.689 1.00 73.06 106 CYS A CA 1
ATOM 862 C C . CYS A 1 106 ? -12.555 2.188 10.887 1.00 73.06 106 CYS A C 1
ATOM 864 O O . CYS A 1 106 ? -11.773 2.083 11.836 1.00 73.06 106 CYS A O 1
ATOM 866 N N . VAL A 1 107 ? -13.555 3.071 10.867 1.00 78.94 107 VAL A N 1
ATOM 867 C CA . VAL A 1 107 ? -13.905 3.896 12.027 1.00 78.94 107 VAL A CA 1
ATOM 868 C C . VAL A 1 107 ? -14.522 2.976 13.074 1.00 78.94 107 VAL A C 1
ATOM 870 O O . VAL A 1 107 ? -15.664 2.538 12.953 1.00 78.94 107 VAL A O 1
ATOM 873 N N . LYS A 1 108 ? -13.736 2.621 14.089 1.00 78.69 108 LYS A N 1
ATOM 874 C CA . LYS A 1 108 ? -14.241 1.926 15.272 1.00 78.69 108 LYS A CA 1
ATOM 875 C C . LYS A 1 108 ? -14.547 2.965 16.345 1.00 78.69 108 LYS A C 1
ATOM 877 O O . LYS A 1 108 ? -13.737 3.877 16.520 1.00 78.69 108 LYS A O 1
ATOM 882 N N . PRO A 1 109 ? -15.656 2.826 17.090 1.00 79.44 109 PRO A N 1
ATOM 883 C CA . PRO A 1 109 ? -15.863 3.647 18.268 1.00 79.44 109 PRO A CA 1
ATOM 884 C C . PRO A 1 109 ? -14.697 3.410 19.230 1.00 79.44 109 PRO A C 1
ATOM 886 O O . PRO A 1 109 ? -14.337 2.265 19.522 1.00 79.44 109 PRO A O 1
ATOM 889 N N . LEU A 1 110 ? -14.078 4.499 19.677 1.00 85.12 110 LEU A N 1
ATOM 890 C CA . LEU A 1 110 ? -13.005 4.454 20.661 1.00 85.12 110 LEU A CA 1
ATOM 891 C C . LEU A 1 110 ? -13.613 4.013 21.995 1.00 85.12 110 LEU A C 1
ATOM 893 O O . LEU A 1 110 ? -14.311 4.779 22.654 1.00 85.12 110 LEU A O 1
ATOM 897 N N . LEU A 1 111 ? -13.390 2.752 22.365 1.00 87.06 111 LEU A N 1
ATOM 898 C CA . LEU A 1 111 ? -13.833 2.209 23.646 1.00 87.06 111 LEU A CA 1
ATOM 899 C C . LEU A 1 111 ? -12.767 2.476 24.706 1.00 87.06 111 LEU A C 1
ATOM 901 O O . LEU A 1 111 ? -11.589 2.197 24.491 1.00 87.06 111 LEU A O 1
ATOM 905 N N . ASN A 1 112 ? -13.182 2.947 25.878 1.00 92.50 112 ASN A N 1
ATOM 906 C CA . ASN A 1 112 ? -12.297 2.996 27.037 1.00 92.50 112 ASN A CA 1
ATOM 907 C C . ASN A 1 112 ? -12.040 1.579 27.597 1.00 92.50 112 ASN A C 1
ATOM 909 O O . ASN A 1 112 ? -12.792 0.637 27.328 1.00 92.50 112 ASN A O 1
ATOM 913 N N . ASN A 1 113 ? -10.998 1.415 28.420 1.00 93.06 113 ASN A N 1
ATOM 914 C CA . ASN A 1 113 ? -10.625 0.102 28.972 1.00 93.06 113 ASN A CA 1
ATOM 915 C C . ASN A 1 113 ? -11.774 -0.572 29.740 1.00 93.06 113 ASN A C 1
ATOM 917 O O . ASN A 1 113 ? -11.977 -1.781 29.628 1.00 93.06 113 ASN A O 1
ATOM 921 N N . ARG A 1 114 ? -12.580 0.203 30.475 1.00 92.62 114 ARG A N 1
ATOM 922 C CA . ARG A 1 114 ? -13.727 -0.317 31.233 1.00 92.62 114 ARG A CA 1
ATOM 923 C C . ARG A 1 114 ? -14.826 -0.852 30.310 1.00 92.62 114 ARG A C 1
ATOM 925 O O . ARG A 1 114 ? -15.377 -1.919 30.563 1.00 92.62 114 ARG A O 1
ATOM 932 N N . GLN A 1 115 ? -15.138 -0.127 29.240 1.00 91.75 115 GLN A N 1
ATOM 933 C CA . GLN A 1 115 ? -16.087 -0.521 28.200 1.00 91.75 115 GLN A CA 1
ATOM 934 C C . GLN A 1 115 ? -15.584 -1.757 27.456 1.00 91.75 115 GLN A C 1
ATOM 936 O O . GLN A 1 115 ? -16.366 -2.670 27.210 1.00 91.75 115 GLN A O 1
ATOM 941 N N . HIS A 1 116 ? -14.283 -1.830 27.165 1.00 88.69 116 HIS A N 1
ATOM 942 C CA . HIS A 1 116 ? -13.678 -2.997 26.533 1.00 88.69 116 HIS A CA 1
ATOM 943 C C . HIS A 1 116 ? -13.834 -4.258 27.396 1.00 88.69 116 HIS A C 1
ATOM 945 O O . HIS A 1 116 ? -14.320 -5.276 26.907 1.00 88.69 116 HIS A O 1
ATOM 951 N N . GLN A 1 117 ? -13.517 -4.178 28.692 1.00 90.38 117 GLN A N 1
ATOM 952 C CA . GLN A 1 117 ? -13.689 -5.303 29.620 1.00 90.38 117 GLN A CA 1
ATOM 953 C C . GLN A 1 117 ? -15.157 -5.735 29.740 1.00 90.38 117 GLN A C 1
ATOM 955 O O . GLN A 1 117 ? -15.462 -6.925 29.660 1.00 90.38 117 GLN A O 1
ATOM 960 N N . LYS A 1 118 ? -16.091 -4.776 29.835 1.00 88.88 118 LYS A N 1
ATOM 961 C CA . LYS A 1 118 ? -17.535 -5.068 29.818 1.00 88.88 118 LYS A CA 1
ATOM 962 C C . LYS A 1 118 ? -17.977 -5.745 28.519 1.00 88.88 118 LYS A C 1
ATOM 964 O O . LYS A 1 118 ? -18.769 -6.684 28.566 1.00 88.88 118 LYS A O 1
ATOM 969 N N . HIS A 1 119 ? -17.457 -5.306 27.373 1.00 84.25 119 HIS A N 1
ATOM 970 C CA . HIS A 1 119 ? -17.758 -5.900 26.067 1.00 84.25 119 HIS A CA 1
ATOM 971 C C . HIS A 1 119 ? -17.267 -7.346 25.977 1.00 84.25 119 HIS A C 1
ATOM 973 O O . HIS A 1 119 ? -18.007 -8.225 25.542 1.00 84.25 119 HIS A O 1
ATOM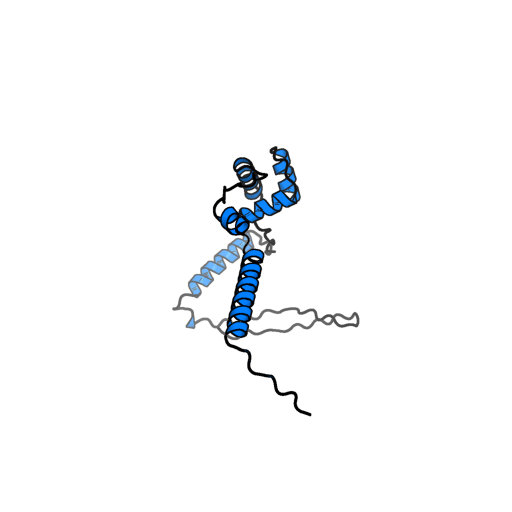 979 N N . LEU A 1 120 ? -16.044 -7.618 26.439 1.00 87.19 120 LEU A N 1
ATOM 980 C CA . LEU A 1 120 ? -15.487 -8.973 26.476 1.00 87.19 120 LEU A CA 1
ATOM 981 C C . LEU A 1 120 ? -16.284 -9.898 27.407 1.00 87.19 120 LEU A C 1
ATOM 983 O O . LEU A 1 120 ? -16.590 -11.029 27.028 1.00 87.19 120 LEU A O 1
ATOM 987 N N . ALA A 1 121 ? -16.662 -9.415 28.593 1.00 87.00 121 ALA A N 1
ATOM 988 C CA . ALA A 1 121 ? -17.494 -10.165 29.533 1.00 87.00 121 ALA A CA 1
ATOM 989 C C . ALA A 1 121 ? -18.885 -10.465 28.950 1.00 87.00 121 ALA A C 1
ATOM 991 O O . ALA A 1 121 ? -19.336 -11.608 28.982 1.00 87.00 121 ALA A O 1
ATOM 992 N N . SER A 1 122 ? -19.523 -9.467 28.332 1.00 79.25 122 SER A N 1
ATOM 993 C CA . SER A 1 122 ? -20.845 -9.617 27.707 1.00 79.25 122 SER A CA 1
ATOM 994 C C . SER A 1 122 ? -20.813 -10.602 26.538 1.00 79.25 122 SER A C 1
ATOM 996 O O . SER A 1 122 ? -21.717 -11.421 26.405 1.00 79.25 122 SER A O 1
ATOM 998 N N . LYS A 1 123 ? -19.743 -10.600 25.727 1.00 81.56 123 LYS A N 1
ATOM 999 C CA . LYS A 1 123 ? -19.538 -11.604 24.670 1.00 81.56 123 LYS A CA 1
ATOM 1000 C C . LYS A 1 123 ? -19.414 -13.020 25.223 1.00 81.56 123 LYS A C 1
ATOM 1002 O O . LYS A 1 123 ? -20.000 -13.934 24.655 1.00 81.56 123 LYS A O 1
ATOM 1007 N N . ARG A 1 124 ? -18.667 -13.208 26.318 1.00 77.38 124 ARG A N 1
ATOM 1008 C CA . ARG A 1 124 ? -18.523 -14.518 26.978 1.00 77.38 124 ARG A CA 1
ATOM 1009 C C . ARG A 1 124 ? -19.866 -15.029 27.497 1.00 77.38 124 ARG A C 1
ATOM 1011 O O . ARG A 1 124 ? -20.211 -16.176 27.239 1.00 77.38 124 ARG A O 1
ATOM 1018 N N . ILE A 1 125 ? -20.639 -14.168 28.158 1.00 76.56 125 ILE A N 1
ATOM 1019 C CA . ILE A 1 125 ? -21.975 -14.504 28.673 1.00 76.56 125 ILE A CA 1
ATOM 1020 C C . ILE A 1 125 ? -22.944 -14.810 27.523 1.00 76.56 125 ILE A C 1
ATOM 1022 O O . ILE A 1 125 ? -23.635 -15.822 27.562 1.00 76.56 125 ILE A O 1
ATOM 1026 N N . GLY A 1 126 ? -22.951 -13.995 26.465 1.00 68.31 126 GLY A N 1
ATOM 1027 C CA . GLY A 1 126 ? -23.766 -14.241 25.273 1.00 68.31 126 GLY A CA 1
ATOM 1028 C C . GLY A 1 126 ? -23.436 -15.570 24.588 1.00 68.31 126 GLY A C 1
ATOM 1029 O O . GLY A 1 126 ? -24.345 -16.273 24.159 1.00 68.31 126 GLY A O 1
ATOM 1030 N N . LEU A 1 127 ? -22.157 -15.966 24.549 1.00 72.00 127 LEU A N 1
ATOM 1031 C CA . LEU A 1 127 ? -21.747 -17.271 24.022 1.00 72.00 127 LEU A CA 1
ATOM 1032 C C . LEU A 1 127 ? -22.317 -18.425 24.865 1.00 72.00 127 LEU A C 1
ATOM 1034 O O . LEU A 1 127 ? -22.844 -19.386 24.310 1.00 72.00 127 LEU A O 1
ATOM 1038 N N . LEU A 1 128 ? -22.273 -18.304 26.195 1.00 68.62 128 LEU A N 1
ATOM 1039 C CA . LEU A 1 128 ? -22.823 -19.300 27.124 1.00 68.62 128 LEU A CA 1
ATOM 1040 C C . LEU A 1 128 ? -24.353 -19.411 27.029 1.00 68.62 128 LEU A C 1
ATOM 1042 O O . LEU A 1 128 ? -24.894 -20.512 27.098 1.00 68.62 128 LEU A O 1
ATOM 1046 N N . LEU A 1 129 ? -25.049 -18.289 26.827 1.00 62.09 129 LEU A N 1
ATOM 1047 C CA . LEU A 1 129 ? -26.504 -18.248 26.637 1.00 62.09 129 LEU A CA 1
ATOM 1048 C C . LEU A 1 129 ? -26.936 -18.702 25.233 1.00 62.09 129 LEU A C 1
ATOM 1050 O O . LEU A 1 129 ? -28.066 -19.145 25.052 1.00 62.09 129 LEU A O 1
ATOM 1054 N N . SER A 1 130 ? -26.037 -18.651 24.244 1.00 61.66 130 SER A N 1
ATOM 1055 C CA . SER A 1 130 ? -26.288 -19.169 22.891 1.00 61.66 130 SER A CA 1
ATOM 1056 C C . SER A 1 130 ? -26.256 -20.701 22.795 1.00 61.66 130 SER A C 1
ATOM 1058 O O . SER A 1 130 ? -26.565 -21.254 21.736 1.00 61.66 130 SER A O 1
ATOM 1060 N N . CYS A 1 131 ? -25.918 -21.393 23.892 1.00 62.06 131 CYS A N 1
ATOM 1061 C CA . CYS A 1 131 ? -25.966 -22.847 23.984 1.00 62.06 131 CYS A CA 1
ATOM 1062 C C . CYS A 1 131 ? -27.367 -23.378 23.610 1.00 62.06 131 CYS A C 1
ATOM 1064 O O . CYS A 1 131 ? -28.372 -22.854 24.102 1.00 62.06 131 CYS A O 1
ATOM 1066 N N . PRO A 1 132 ? -27.471 -24.462 22.812 1.00 60.91 132 PRO A N 1
ATOM 1067 C CA . PRO A 1 132 ? -28.749 -24.959 22.285 1.00 60.91 132 PRO A CA 1
ATOM 1068 C C . PRO A 1 132 ? -29.814 -25.241 23.354 1.00 60.91 132 PRO A C 1
ATOM 1070 O O . PRO A 1 132 ? -31.002 -25.090 23.093 1.00 60.91 132 PRO A O 1
ATOM 1073 N N . LYS A 1 133 ? -29.386 -25.594 24.574 1.00 61.09 133 LYS A N 1
ATOM 1074 C CA . LYS A 1 133 ? -30.251 -25.883 25.729 1.00 61.09 133 LYS A CA 1
ATOM 1075 C C . LYS A 1 133 ? -30.974 -24.659 26.313 1.00 61.09 133 LYS A C 1
ATOM 1077 O O . LYS A 1 133 ? -31.981 -24.838 26.983 1.00 61.09 133 LYS A O 1
ATOM 1082 N N . LEU A 1 134 ? -30.466 -23.445 26.086 1.00 56.12 134 LEU A N 1
ATOM 1083 C CA . LEU A 1 134 ? -31.021 -22.189 26.623 1.00 56.12 134 LEU A CA 1
ATOM 1084 C C . LEU A 1 134 ? -31.630 -21.293 25.536 1.00 56.12 134 LEU A C 1
ATOM 1086 O O . LEU A 1 134 ? -32.394 -20.376 25.837 1.00 56.12 134 LEU A O 1
ATOM 1090 N N . ARG A 1 135 ? -31.345 -21.590 24.262 1.00 54.38 135 ARG A N 1
ATOM 1091 C CA . ARG A 1 135 ? -31.788 -20.813 23.097 1.00 54.38 135 ARG A CA 1
ATOM 1092 C C . ARG A 1 135 ? -33.314 -20.754 22.950 1.00 54.38 135 ARG A C 1
ATOM 1094 O O . ARG A 1 135 ? -33.833 -19.750 22.484 1.00 54.38 135 ARG A O 1
ATOM 1101 N N . SER A 1 136 ? -34.033 -21.793 23.385 1.00 57.78 136 SER A N 1
ATOM 1102 C CA . SER A 1 136 ? -35.504 -21.843 23.354 1.00 57.78 136 SER A CA 1
ATOM 1103 C C . SER A 1 136 ? -36.186 -21.028 24.463 1.00 57.78 136 SER A C 1
ATOM 1105 O O . SER A 1 136 ? -37.395 -20.821 24.397 1.00 57.78 136 SER A O 1
ATOM 1107 N N . LEU A 1 137 ? -35.442 -20.577 25.482 1.00 57.84 137 LEU A N 1
ATOM 1108 C CA . LEU A 1 137 ? -35.985 -19.895 26.666 1.00 57.84 137 LEU A CA 1
ATOM 1109 C C . LEU A 1 137 ? -35.869 -18.364 26.604 1.00 57.84 137 LEU A C 1
ATOM 1111 O O . LEU A 1 137 ? -36.526 -17.678 27.382 1.00 57.84 137 LEU A O 1
ATOM 1115 N N . MET A 1 138 ? -35.071 -17.804 25.688 1.00 59.03 138 MET A N 1
ATOM 1116 C CA . MET A 1 138 ? -34.835 -16.357 25.611 1.00 59.03 138 MET A CA 1
ATOM 1117 C C . MET A 1 138 ? -35.410 -15.761 24.322 1.00 59.03 138 MET A C 1
ATOM 1119 O O . MET A 1 138 ? -34.749 -15.731 23.289 1.00 59.03 138 MET A O 1
ATOM 1123 N N . LYS A 1 139 ? -36.636 -15.225 24.396 1.00 64.69 139 LYS A N 1
ATOM 1124 C CA . LYS A 1 139 ? -37.166 -14.292 23.387 1.00 64.69 139 LYS A CA 1
ATOM 1125 C C . LYS A 1 139 ? -36.637 -12.895 23.694 1.00 64.69 139 LYS A C 1
ATOM 1127 O O . LYS A 1 139 ? -37.033 -12.295 24.690 1.00 64.69 139 LYS A O 1
ATOM 1132 N N . VAL A 1 140 ? -35.745 -12.381 22.853 1.00 63.34 140 VAL A N 1
ATOM 1133 C CA . VAL A 1 140 ? -35.185 -11.031 23.001 1.00 63.34 140 VAL A CA 1
ATOM 1134 C C . VAL A 1 140 ? -35.678 -10.176 21.841 1.00 63.34 140 VAL A C 1
ATOM 1136 O O . VAL A 1 140 ? -35.335 -10.438 20.693 1.00 63.34 140 VAL A O 1
ATOM 1139 N N . ASN A 1 141 ? -36.490 -9.163 22.141 1.00 65.31 141 ASN A N 1
ATOM 1140 C CA . ASN A 1 141 ? -36.897 -8.164 21.157 1.00 65.31 141 ASN A CA 1
ATOM 1141 C C . ASN A 1 141 ? -35.849 -7.051 21.135 1.00 65.31 141 ASN A C 1
ATOM 1143 O O . ASN A 1 141 ? -35.631 -6.383 22.147 1.00 65.31 141 ASN A O 1
ATOM 1147 N N . PHE A 1 142 ? -35.203 -6.849 19.989 1.00 52.38 142 PHE A N 1
ATOM 1148 C CA . PHE A 1 142 ? -34.285 -5.733 19.789 1.00 52.38 142 PHE A CA 1
ATOM 1149 C C . PHE A 1 142 ? -35.024 -4.577 19.112 1.00 52.38 142 PHE A C 1
ATOM 1151 O O . PHE A 1 142 ? -35.616 -4.742 18.041 1.00 52.38 142 PHE A O 1
ATOM 1158 N N . ALA A 1 143 ? -34.960 -3.402 19.735 1.00 63.62 143 ALA A N 1
ATOM 1159 C CA . ALA A 1 143 ? -35.440 -2.148 19.176 1.00 63.62 143 ALA A CA 1
ATOM 1160 C C . ALA A 1 143 ? -34.289 -1.139 19.190 1.00 63.62 143 ALA A C 1
ATOM 1162 O O . ALA A 1 143 ? -33.733 -0.838 20.247 1.00 63.62 143 ALA A O 1
ATOM 1163 N N . PHE A 1 144 ? -33.930 -0.627 18.014 1.00 57.81 144 PHE A N 1
ATOM 1164 C CA . PHE A 1 144 ? -32.915 0.412 17.865 1.00 57.81 144 PHE A CA 1
ATOM 1165 C C . PHE A 1 144 ? -33.571 1.652 17.252 1.00 57.81 144 PHE A C 1
ATOM 1167 O O . PHE A 1 144 ? -34.114 1.551 16.150 1.00 57.81 144 PHE A O 1
ATOM 1174 N N . PRO A 1 145 ? -33.552 2.812 17.931 1.00 59.91 145 PRO A N 1
ATOM 1175 C CA . PRO A 1 145 ? -33.976 4.055 17.305 1.00 59.91 145 PRO A CA 1
ATOM 1176 C C . PRO A 1 145 ? -32.931 4.455 16.256 1.00 59.91 145 PRO A C 1
ATOM 1178 O O . PRO A 1 145 ? -31.753 4.619 16.576 1.00 59.91 145 PRO A O 1
ATOM 1181 N N . LEU A 1 146 ? -33.353 4.585 14.998 1.00 66.06 146 LEU A N 1
ATOM 1182 C CA . LEU A 1 146 ? -32.525 5.112 13.914 1.00 66.06 146 LEU A CA 1
ATOM 1183 C C . LEU A 1 146 ? -33.048 6.495 13.531 1.00 66.06 146 LEU A C 1
ATOM 1185 O O . LEU A 1 146 ? -34.204 6.639 13.139 1.00 66.06 146 LEU A O 1
ATOM 1189 N N . GLU A 1 147 ? -32.193 7.510 13.641 1.00 63.84 147 GLU A N 1
ATOM 1190 C CA . GLU A 1 147 ? -32.506 8.857 13.168 1.00 63.84 147 GLU A CA 1
ATOM 1191 C C . GLU A 1 147 ? -32.165 8.965 11.679 1.00 63.84 147 GLU A C 1
ATOM 1193 O O . GLU A 1 147 ? -30.993 8.964 11.294 1.00 63.84 147 GLU A O 1
ATOM 1198 N N . ILE A 1 148 ? -33.188 9.066 10.831 1.00 68.00 148 ILE A N 1
ATOM 1199 C CA . ILE A 1 148 ? -33.015 9.341 9.403 1.00 68.00 148 ILE A CA 1
ATOM 1200 C C . ILE A 1 148 ? -33.198 10.841 9.198 1.00 68.00 148 ILE A C 1
ATOM 1202 O O . ILE A 1 148 ? -34.248 11.400 9.505 1.00 68.00 148 ILE A O 1
ATOM 1206 N N . ARG A 1 149 ? -32.169 11.505 8.667 1.00 65.31 149 ARG A N 1
ATOM 1207 C CA . ARG A 1 149 ? -32.275 12.902 8.237 1.00 65.31 149 ARG A CA 1
ATOM 1208 C C . ARG A 1 149 ? -32.781 12.922 6.799 1.00 65.31 149 ARG A C 1
ATOM 1210 O O . ARG A 1 149 ? -32.018 12.602 5.892 1.00 65.31 149 ARG A O 1
ATOM 1217 N N . VAL A 1 150 ? -34.049 13.274 6.598 1.00 61.53 150 VAL A N 1
ATOM 1218 C CA . VAL A 1 150 ? -34.612 13.516 5.262 1.00 61.53 150 VAL A CA 1
ATOM 1219 C C . VAL A 1 150 ? -34.304 14.968 4.883 1.00 61.53 150 VAL A C 1
ATOM 1221 O O . VAL A 1 150 ? -34.718 15.876 5.604 1.00 61.53 150 VAL A O 1
ATOM 1224 N N . PRO A 1 151 ? -33.531 15.230 3.816 1.00 53.75 151 PRO A N 1
ATOM 1225 C CA . PRO A 1 151 ? -33.297 16.595 3.374 1.00 53.75 151 PRO A CA 1
ATOM 1226 C C . PRO A 1 151 ? -34.547 17.117 2.653 1.00 53.75 151 PRO A C 1
ATOM 1228 O O . PRO A 1 151 ? -34.787 16.762 1.503 1.00 53.75 151 PRO A O 1
ATOM 1231 N N . GLU A 1 152 ? -35.339 17.965 3.312 1.00 55.25 152 GLU A N 1
ATOM 1232 C CA . GLU A 1 152 ? -36.392 18.730 2.637 1.00 55.25 152 GLU A CA 1
ATOM 1233 C C . GLU A 1 152 ? -35.825 19.990 1.971 1.00 55.25 152 GLU A C 1
ATOM 1235 O O . GLU A 1 152 ? -34.998 20.715 2.534 1.00 55.25 152 GLU A O 1
ATOM 1240 N N . SER A 1 153 ? -36.312 20.280 0.765 1.00 55.06 153 SER A N 1
ATOM 1241 C CA . SER A 1 153 ? -35.888 21.365 -0.132 1.00 55.06 153 SER A CA 1
ATOM 1242 C C . SER A 1 153 ? -36.230 22.790 0.348 1.00 55.06 153 SER A C 1
ATOM 1244 O O . SER A 1 153 ? -36.282 23.707 -0.466 1.00 55.06 153 SER A O 1
ATOM 1246 N N . GLY A 1 154 ? -36.469 23.000 1.647 1.00 57.22 154 GLY A N 1
ATOM 1247 C CA . GLY A 1 154 ? -37.000 24.254 2.204 1.00 57.22 154 GLY A CA 1
ATOM 1248 C C . GLY A 1 154 ? -36.332 24.766 3.485 1.00 57.22 154 GLY A C 1
ATOM 1249 O O . GLY A 1 154 ? -36.838 25.702 4.096 1.00 57.22 154 GLY A O 1
ATOM 1250 N N . GLY A 1 155 ? -35.216 24.178 3.930 1.00 57.06 155 GLY A N 1
ATOM 1251 C CA . GLY A 1 155 ? -34.421 24.716 5.047 1.00 57.06 155 GLY A CA 1
ATOM 1252 C C . GLY A 1 155 ? -34.994 24.509 6.460 1.00 57.06 155 GLY A C 1
ATOM 1253 O O . GLY A 1 155 ? -34.356 24.920 7.429 1.00 57.06 155 GLY A O 1
ATOM 1254 N N . ARG A 1 156 ? -36.140 23.834 6.620 1.00 56.31 156 ARG A N 1
ATOM 1255 C CA . ARG A 1 156 ? -36.609 23.320 7.919 1.00 56.31 156 ARG A CA 1
ATOM 1256 C C . ARG A 1 156 ? -36.226 21.844 8.050 1.00 56.31 156 ARG A C 1
ATOM 1258 O O . ARG A 1 156 ? -36.525 21.048 7.172 1.00 56.31 156 ARG A O 1
ATOM 1265 N N . GLN A 1 157 ? -35.522 21.491 9.128 1.00 53.4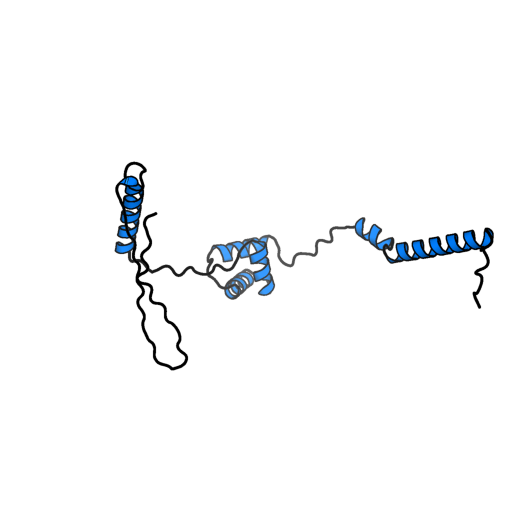4 157 GLN A N 1
ATOM 1266 C CA . GLN A 1 157 ? -35.208 20.099 9.472 1.00 53.44 157 GLN A CA 1
ATOM 1267 C C . GLN A 1 157 ? -36.286 19.555 10.405 1.00 53.44 157 GLN A C 1
ATOM 1269 O O . GLN A 1 157 ? -36.322 19.924 11.579 1.00 53.44 157 GLN A O 1
ATOM 1274 N N . GLU A 1 158 ? -37.126 18.657 9.904 1.00 50.56 158 GLU A N 1
ATOM 1275 C CA . GLU A 1 158 ? -38.029 17.865 10.735 1.00 50.56 158 GLU A CA 1
ATOM 1276 C C . GLU A 1 158 ? -37.331 16.559 11.155 1.00 50.56 158 GLU A C 1
ATOM 1278 O O . GLU A 1 158 ? -36.625 15.923 10.368 1.00 50.56 158 GLU A O 1
ATOM 1283 N N . ARG A 1 159 ? -37.439 16.195 12.439 1.00 53.34 159 ARG A N 1
ATOM 1284 C CA . ARG A 1 159 ? -36.800 14.999 13.010 1.00 53.34 159 ARG A CA 1
ATOM 1285 C C . ARG A 1 159 ? -37.862 13.930 13.225 1.00 53.34 159 ARG A C 1
ATOM 1287 O O . ARG A 1 159 ? -38.649 14.036 14.161 1.00 53.34 159 ARG A O 1
ATOM 1294 N N . HIS A 1 160 ? -37.858 12.889 12.400 1.00 54.19 160 HIS A N 1
ATOM 1295 C CA . HIS A 1 160 ? -38.737 11.738 12.592 1.00 54.19 160 HIS A CA 1
ATOM 1296 C C . HIS A 1 160 ? -37.974 10.585 13.251 1.00 54.19 160 HIS A C 1
ATOM 1298 O O . HIS A 1 160 ? -37.018 10.050 12.687 1.00 54.19 160 HIS A O 1
ATOM 1304 N N . THR A 1 161 ? -38.411 10.192 14.449 1.00 49.44 161 THR A N 1
ATOM 1305 C CA . THR A 1 161 ? -37.913 9.003 15.151 1.00 49.44 161 THR A CA 1
ATOM 1306 C C . THR A 1 161 ? -38.818 7.826 14.815 1.00 49.44 161 THR A C 1
ATOM 1308 O O . THR A 1 161 ? -39.981 7.807 15.212 1.00 49.44 161 THR A O 1
ATOM 1311 N N . ILE A 1 162 ? -38.296 6.834 14.095 1.00 59.56 162 ILE A N 1
ATOM 1312 C CA . ILE A 1 162 ? -39.031 5.604 13.783 1.00 59.56 162 ILE A CA 1
ATOM 1313 C C . ILE A 1 162 ? -38.484 4.478 14.661 1.00 59.56 162 ILE A C 1
ATOM 1315 O O . ILE A 1 162 ? -37.281 4.211 14.681 1.00 59.56 162 ILE A O 1
ATOM 1319 N N . HIS A 1 163 ? -39.373 3.796 15.384 1.00 57.72 163 HIS A N 1
ATOM 1320 C CA . HIS A 1 163 ? -39.038 2.581 16.120 1.00 57.72 163 HIS A CA 1
ATOM 1321 C C . HIS A 1 163 ? -39.137 1.378 15.181 1.00 57.72 163 HIS A C 1
ATOM 1323 O O . HIS A 1 163 ? -40.231 0.924 14.854 1.00 57.72 163 HIS A O 1
ATOM 1329 N N . VAL A 1 164 ? -37.993 0.846 14.752 1.00 57.91 164 VAL A N 1
ATOM 1330 C CA . VAL A 1 164 ? -37.954 -0.410 13.998 1.00 57.91 164 VAL A CA 1
ATOM 1331 C C . VAL A 1 164 ? -37.904 -1.560 15.000 1.00 57.91 164 VAL A C 1
ATOM 1333 O O . VAL A 1 164 ? -36.882 -1.796 15.648 1.00 57.91 164 VAL A O 1
ATOM 1336 N N . ALA A 1 165 ? -39.030 -2.255 15.158 1.00 49.81 165 ALA A N 1
ATOM 1337 C CA . ALA A 1 165 ? -39.101 -3.494 15.920 1.00 49.81 165 ALA A CA 1
ATOM 1338 C C . ALA A 1 165 ? -38.655 -4.652 15.019 1.00 49.81 165 ALA A C 1
ATOM 1340 O O . ALA A 1 165 ? -39.314 -4.969 14.030 1.00 49.81 165 ALA A O 1
ATOM 1341 N N . SER A 1 166 ? -37.527 -5.278 15.349 1.00 51.31 166 SER A N 1
ATOM 1342 C CA . SER A 1 166 ? -37.146 -6.546 14.722 1.00 51.31 166 SER A CA 1
ATOM 1343 C C . SER A 1 166 ? -37.842 -7.692 15.459 1.00 51.31 166 SER A C 1
ATOM 1345 O O . SER A 1 166 ? -37.697 -7.827 16.675 1.00 51.31 166 SER A O 1
ATOM 1347 N N . GLY A 1 167 ? -38.657 -8.464 14.734 1.00 46.19 167 GLY A N 1
ATOM 1348 C CA . GLY A 1 167 ? -39.320 -9.656 15.266 1.00 46.19 167 GLY A CA 1
ATOM 1349 C C . GLY A 1 167 ? -38.316 -10.755 15.648 1.00 46.19 167 GLY A C 1
ATOM 1350 O O . GLY A 1 167 ? -37.163 -10.705 15.214 1.00 46.19 167 GLY A O 1
ATOM 1351 N N . PRO A 1 168 ? -38.730 -11.735 16.471 1.00 45.59 168 PRO A N 1
ATOM 1352 C CA . PRO A 1 168 ? -37.828 -12.752 17.006 1.00 45.59 168 PRO A CA 1
ATOM 1353 C C . PRO A 1 168 ? -37.216 -13.619 15.892 1.00 45.59 168 PRO A C 1
ATOM 1355 O O . PRO A 1 168 ? -37.926 -14.025 14.972 1.00 45.59 168 PRO A O 1
ATOM 1358 N N . VAL A 1 169 ? -35.910 -13.898 16.008 1.00 48.25 169 VAL A N 1
ATOM 1359 C CA . VAL A 1 169 ? -35.129 -14.824 15.159 1.00 48.25 169 VAL A CA 1
ATOM 1360 C C . VAL A 1 169 ? -35.080 -16.208 15.791 1.00 48.25 169 VAL A C 1
ATOM 1362 O O . VAL A 1 169 ? -34.845 -16.268 17.020 1.00 48.25 169 VAL A O 1
#

Organism: NCBI:txid630221

Radius of gyration: 37.11 Å; chains: 1; bounding box: 58×51×104 Å

Foldseek 3Di:
DDDDDDDDDPVVVVVVVVVVVVVVVVVVCVVDPVVNVVVVVPPPPPVPPPLDDPVLLVQLVVLCVVPVQDDLVVSVVVSVVVVRPDDSVRSVVSCVVVPRDNDDDDDDPDDDPVRVVVVVVVVVVVVVCPPPVNVVPDFDKDWDWDWDFDDDPPPDTDTDTDTDIDGGD

Sequence (169 aa):
QLSKRRPLTPCTRRARHKRSLQKRLAVHRALCPSTLIERRREGKDEVEKKCTSNRDNRTLERIVKQNPFKNVGEIHKEWTAAGVSASRTTTHRRMQDMGFSCRIPCVKPLLNNRQHQKHLASKRIGLLLSCPKLRSLMKVNFAFPLEIRVPESGGRQERHTIHVASGPV

pLDDT: mean 72.87, std 15.79, range [39.84, 94.75]

InterPro domains:
  IPR002492 Transposase, Tc1-like [PF01498] (58-118)

Secondary structure (DSSP, 8-state):
-----PPPPHHHHHHHHHHHHHHHHHHHHHHS-HHHHHHHH---------SS-HHHHHHHHHHHHH-TTS-HHHHHHHHHHTT----HHHHHHHHHHTT--PPPPP------HHHHHHHHHHHHHHHHHTSHHHHTT----EEEEEEE----TTS----EEEEEEEPP-